Protein AF-A0A850BX54-F1 (afdb_monomer_lite)

Sequence (72 aa):
TPRDPSPAASPEILPTAAPEPTSLASAEPSASATARPQVPSKPAGKAPQGGDCNPPYTIDAKGIRRLKPQCL

Secondary structure (DSSP, 8-state):
-PPP---------PPPPPPP-----------------------------S-S-SSSEEE-TTS-EEE-GGG-

Radius of gyration: 33.43 Å; chains: 1; bounding box: 24×60×98 Å

Structure (mmCIF, N/CA/C/O backbone):
data_AF-A0A850BX54-F1
#
_entry.id   AF-A0A850BX54-F1
#
loop_
_atom_site.group_PDB
_atom_site.id
_atom_site.type_symbol
_atom_site.label_atom_id
_atom_site.label_alt_id
_atom_site.label_comp_id
_atom_site.label_asym_id
_atom_site.label_entity_id
_atom_site.label_seq_id
_atom_site.pdbx_PDB_ins_code
_atom_site.Cartn_x
_atom_site.Cartn_y
_atom_site.Cartn_z
_atom_site.occupancy
_atom_site.B_iso_or_equiv
_atom_site.auth_seq_id
_atom_site.auth_comp_id
_atom_site.auth_asym_id
_atom_site.auth_atom_id
_atom_site.pdbx_PDB_model_num
ATOM 1 N N . THR A 1 1 ? 17.990 -30.415 78.556 1.00 56.78 1 THR A N 1
ATOM 2 C CA . THR A 1 1 ? 16.669 -30.766 77.985 1.00 56.78 1 THR A CA 1
ATOM 3 C C . THR A 1 1 ? 16.303 -29.738 76.924 1.00 56.78 1 THR A C 1
ATOM 5 O O . THR A 1 1 ? 16.818 -28.630 77.004 1.00 56.78 1 THR A O 1
ATOM 8 N N . PRO A 1 2 ? 15.596 -30.149 75.860 1.00 65.06 2 PRO A N 1
ATOM 9 C CA . PRO A 1 2 ? 15.778 -29.637 74.498 1.00 65.06 2 PRO A CA 1
ATOM 10 C C . PRO A 1 2 ? 15.193 -28.249 74.200 1.00 65.06 2 PRO A C 1
ATOM 12 O O . PRO A 1 2 ? 14.283 -27.773 74.867 1.00 65.06 2 PRO A O 1
ATOM 15 N N . ARG A 1 3 ? 15.795 -27.660 73.156 1.00 63.72 3 ARG A N 1
ATOM 16 C CA . ARG A 1 3 ? 15.578 -26.350 72.529 1.00 63.72 3 ARG A CA 1
ATOM 17 C C . ARG A 1 3 ? 14.124 -26.104 72.125 1.00 63.72 3 ARG A C 1
ATOM 19 O O . ARG A 1 3 ? 13.499 -26.949 71.493 1.00 63.72 3 ARG A O 1
ATOM 26 N N . ASP A 1 4 ? 13.689 -24.887 72.416 1.00 66.19 4 ASP A N 1
ATOM 27 C CA . ASP A 1 4 ? 12.517 -24.214 71.868 1.00 66.19 4 ASP A CA 1
ATOM 28 C C . ASP A 1 4 ? 12.604 -24.134 70.323 1.00 66.19 4 ASP A C 1
ATOM 30 O O . ASP A 1 4 ? 13.669 -23.772 69.795 1.00 66.19 4 ASP A O 1
ATOM 34 N N . PRO A 1 5 ? 11.559 -24.519 69.565 1.00 70.94 5 PRO A N 1
ATOM 35 C CA . PRO A 1 5 ? 11.554 -24.362 68.121 1.00 70.94 5 PRO A CA 1
ATOM 36 C C . PRO A 1 5 ? 11.308 -22.893 67.759 1.00 70.94 5 PRO A C 1
ATOM 38 O O . PRO A 1 5 ? 10.200 -22.376 67.853 1.00 70.94 5 PRO A O 1
ATOM 41 N N . SER A 1 6 ? 12.372 -22.249 67.284 1.00 72.25 6 SER A N 1
ATOM 42 C CA . SER A 1 6 ? 12.335 -20.954 66.606 1.00 72.25 6 SER A CA 1
ATOM 43 C C . SER A 1 6 ? 11.236 -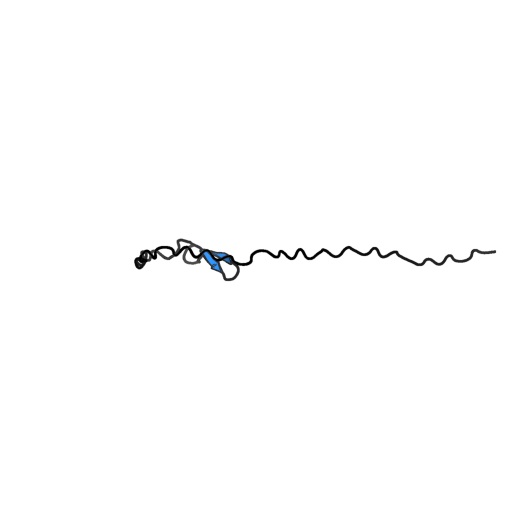20.938 65.529 1.00 72.25 6 SER A C 1
ATOM 45 O O . SER A 1 6 ? 11.259 -21.796 64.638 1.00 72.25 6 SER A O 1
ATOM 47 N N . PRO A 1 7 ? 10.274 -19.996 65.572 1.00 68.25 7 PRO A N 1
ATOM 48 C CA . PRO A 1 7 ? 9.285 -19.875 64.516 1.00 68.25 7 PRO A CA 1
ATOM 49 C C . PRO A 1 7 ? 9.954 -19.306 63.261 1.00 68.25 7 PRO A C 1
ATOM 51 O O . PRO A 1 7 ? 10.328 -18.137 63.199 1.00 68.25 7 PRO A O 1
ATOM 54 N N . ALA A 1 8 ? 10.097 -20.148 62.240 1.00 64.88 8 ALA A N 1
ATOM 55 C CA . ALA A 1 8 ? 10.407 -19.707 60.890 1.00 64.88 8 ALA A CA 1
ATOM 56 C C . ALA A 1 8 ? 9.152 -19.069 60.282 1.00 64.88 8 ALA A C 1
ATOM 58 O O . ALA A 1 8 ? 8.274 -19.773 59.789 1.00 64.88 8 ALA A O 1
ATOM 59 N N . ALA A 1 9 ? 9.052 -17.742 60.326 1.00 63.22 9 ALA A N 1
ATOM 60 C CA . ALA A 1 9 ? 8.055 -17.019 59.545 1.00 63.22 9 ALA A CA 1
ATOM 61 C C . ALA A 1 9 ? 8.473 -15.566 59.303 1.00 63.22 9 ALA A C 1
ATOM 63 O O . ALA A 1 9 ? 8.336 -14.720 60.183 1.00 63.22 9 ALA A O 1
ATOM 64 N N . SER A 1 10 ? 8.935 -15.277 58.085 1.00 66.25 10 SER A N 1
ATOM 65 C CA . SER A 1 10 ? 8.292 -14.304 57.180 1.00 66.25 10 SER A CA 1
ATOM 66 C C . SER A 1 10 ? 9.205 -14.034 55.979 1.00 66.25 10 SER A C 1
ATOM 68 O O . SER A 1 10 ? 10.284 -13.476 56.165 1.00 66.25 10 SER A O 1
ATOM 70 N N . PRO A 1 11 ? 8.822 -14.411 54.746 1.00 70.12 11 PRO A N 1
ATOM 71 C CA . PRO A 1 11 ? 9.482 -13.879 53.565 1.00 70.12 11 PRO A CA 1
ATOM 72 C C . PRO A 1 11 ? 9.059 -12.416 53.379 1.00 70.12 11 PRO A C 1
ATOM 74 O O . PRO A 1 11 ? 7.878 -12.122 53.198 1.00 70.12 11 PRO A O 1
ATOM 77 N N . GLU A 1 12 ? 10.025 -11.500 53.426 1.00 66.62 12 GLU A N 1
ATOM 78 C CA . GLU A 1 12 ? 9.828 -10.127 52.966 1.00 66.62 12 GLU A CA 1
ATOM 79 C C . GLU A 1 12 ? 9.549 -10.145 51.461 1.00 66.62 12 GLU A C 1
ATOM 81 O O . GLU A 1 12 ? 10.412 -10.459 50.640 1.00 66.62 12 GLU A O 1
ATOM 86 N N . ILE A 1 13 ? 8.310 -9.835 51.096 1.00 70.25 13 ILE A N 1
ATOM 87 C CA . ILE A 1 13 ? 7.917 -9.605 49.712 1.00 70.25 13 ILE A CA 1
ATOM 88 C C . ILE A 1 13 ? 8.281 -8.153 49.399 1.00 70.25 13 ILE A C 1
ATOM 90 O O . ILE A 1 13 ? 7.617 -7.225 49.857 1.00 70.25 13 ILE A O 1
ATOM 94 N N . LEU A 1 14 ? 9.360 -7.951 48.643 1.00 70.12 14 LEU A N 1
ATOM 95 C CA . LEU A 1 14 ? 9.708 -6.642 48.094 1.00 70.12 14 LEU A CA 1
ATOM 96 C C . LEU A 1 14 ? 8.613 -6.198 47.106 1.00 70.12 14 LEU A C 1
ATOM 98 O O . LEU A 1 14 ? 8.259 -6.977 46.213 1.00 70.12 14 LEU A O 1
ATOM 102 N N . PRO A 1 15 ? 8.087 -4.964 47.199 1.00 66.31 15 PRO A N 1
ATOM 103 C CA . PRO A 1 15 ? 7.200 -4.440 46.174 1.00 66.31 15 PRO A CA 1
ATOM 104 C C . PRO A 1 15 ? 7.998 -4.225 44.884 1.00 66.31 15 PRO A C 1
ATOM 106 O O . PRO A 1 15 ? 8.946 -3.442 44.835 1.00 66.31 15 PRO A O 1
ATOM 109 N N . THR A 1 16 ? 7.615 -4.943 43.827 1.00 68.50 16 THR A N 1
ATOM 110 C CA . THR A 1 16 ? 8.093 -4.670 42.472 1.00 68.50 16 THR A CA 1
ATOM 111 C C . THR A 1 16 ? 7.499 -3.329 42.041 1.00 68.50 16 THR A C 1
ATOM 113 O O . THR A 1 16 ? 6.283 -3.131 42.081 1.00 68.50 16 THR A O 1
ATOM 116 N N . ALA A 1 17 ? 8.364 -2.370 41.726 1.00 62.59 17 ALA A N 1
ATOM 117 C CA . ALA A 1 17 ? 7.959 -1.049 41.278 1.00 62.59 17 ALA A CA 1
ATOM 118 C C . ALA A 1 17 ? 7.127 -1.178 39.993 1.00 62.59 17 ALA A C 1
ATOM 120 O O . ALA A 1 17 ? 7.585 -1.727 38.991 1.00 62.59 17 ALA A O 1
ATOM 121 N N . ALA A 1 18 ? 5.888 -0.691 40.041 1.00 69.50 18 ALA A N 1
ATOM 122 C CA . ALA A 1 18 ? 5.041 -0.552 38.868 1.00 69.50 18 ALA A CA 1
ATOM 123 C C . ALA A 1 18 ? 5.698 0.426 37.873 1.00 69.50 18 ALA A C 1
ATOM 125 O O . ALA A 1 18 ? 6.167 1.482 38.304 1.00 69.50 18 ALA A O 1
ATOM 126 N N . PRO A 1 19 ? 5.740 0.125 36.562 1.00 68.00 19 PRO A N 1
ATOM 127 C CA . PRO A 1 19 ? 6.196 1.095 35.579 1.00 68.00 19 PRO A CA 1
ATOM 128 C C . PRO A 1 19 ? 5.190 2.250 35.493 1.00 68.00 19 PRO A C 1
ATOM 130 O O . PRO A 1 19 ? 3.985 2.043 35.339 1.00 68.00 19 PRO A O 1
ATOM 133 N N . GLU A 1 20 ? 5.700 3.471 35.612 1.00 66.69 20 GLU A N 1
ATOM 134 C CA . GLU A 1 20 ? 4.938 4.706 35.456 1.00 66.69 20 GLU A CA 1
ATOM 135 C C . GLU A 1 20 ? 4.348 4.802 34.035 1.00 66.69 20 GLU A C 1
ATOM 137 O O . GLU A 1 20 ? 5.059 4.551 33.056 1.00 66.69 20 GLU A O 1
ATOM 142 N N . PRO A 1 21 ? 3.069 5.189 33.864 1.00 66.12 21 PRO A N 1
ATOM 143 C CA . PRO A 1 21 ? 2.538 5.491 32.547 1.00 66.12 21 PRO A CA 1
ATOM 144 C C . PRO A 1 21 ? 3.121 6.830 32.090 1.00 66.12 21 PRO A C 1
ATOM 146 O O . PRO A 1 21 ? 2.670 7.900 32.499 1.00 66.12 21 PRO A O 1
ATOM 149 N N . THR A 1 22 ? 4.121 6.788 31.210 1.00 63.69 22 THR A N 1
ATOM 150 C CA . THR A 1 22 ? 4.544 7.964 30.444 1.00 63.69 22 THR A CA 1
ATOM 151 C C . THR A 1 22 ? 3.447 8.309 29.436 1.00 63.69 22 THR A C 1
ATOM 153 O O .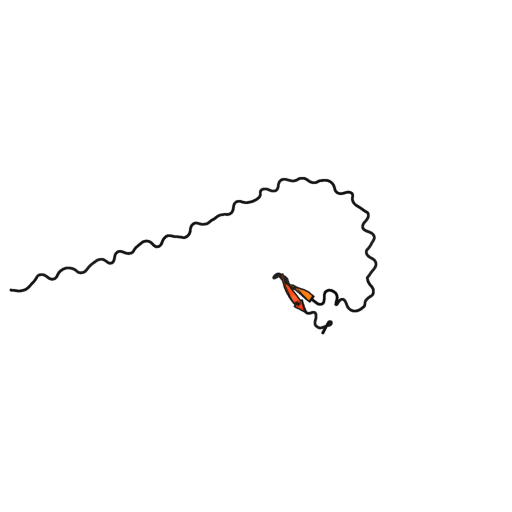 THR A 1 22 ? 3.517 7.970 28.254 1.00 63.69 22 THR A O 1
ATOM 156 N N . SER A 1 23 ? 2.391 8.963 29.917 1.00 66.38 23 SER A N 1
ATOM 157 C CA . SER A 1 23 ? 1.381 9.594 29.074 1.00 66.38 23 SER A CA 1
ATOM 158 C C . SER A 1 23 ? 2.020 10.795 28.388 1.00 66.38 23 SER A C 1
ATOM 160 O O . SER A 1 23 ? 2.097 11.891 28.940 1.00 66.38 23 SER A O 1
ATOM 162 N N . LEU A 1 24 ? 2.499 10.556 27.168 1.00 58.34 24 LEU A N 1
ATOM 163 C CA . LEU A 1 24 ? 2.827 11.569 26.173 1.00 58.34 24 LEU A CA 1
ATOM 164 C C . LEU A 1 24 ? 1.572 12.404 25.876 1.00 58.34 24 LEU A C 1
ATOM 166 O O . LEU A 1 24 ? 0.830 12.138 24.935 1.00 58.34 24 LEU A O 1
ATOM 170 N N . ALA A 1 25 ? 1.338 13.430 26.688 1.00 63.53 25 ALA A N 1
ATOM 171 C CA . ALA A 1 25 ? 0.556 14.580 26.277 1.00 63.53 25 ALA A CA 1
ATOM 172 C C . ALA A 1 25 ? 1.385 15.322 25.221 1.00 63.53 25 ALA A C 1
ATOM 174 O O . ALA A 1 25 ? 2.346 16.019 25.546 1.00 63.53 25 ALA A O 1
ATOM 175 N N . SER A 1 26 ? 1.073 15.122 23.942 1.00 61.00 26 SER A N 1
ATOM 176 C CA . SER A 1 26 ? 1.693 15.898 22.876 1.00 61.00 26 SER A CA 1
ATOM 177 C C . SER A 1 26 ? 0.696 16.216 21.773 1.00 61.00 26 SER A C 1
ATOM 179 O O . SER A 1 26 ? 0.103 15.323 21.173 1.00 61.00 26 SER A O 1
ATOM 181 N N . ALA A 1 27 ? 0.615 17.524 21.525 1.00 59.75 27 ALA A N 1
ATOM 182 C CA . ALA A 1 27 ? 0.017 18.228 20.400 1.00 59.75 27 ALA A CA 1
ATOM 183 C C . ALA A 1 27 ? -1.501 18.472 20.447 1.00 59.75 27 ALA A C 1
ATOM 185 O O . ALA A 1 27 ? -2.300 17.772 19.829 1.00 59.75 27 ALA A O 1
ATOM 186 N N . GLU A 1 28 ? -1.868 19.597 21.069 1.00 63.16 28 GLU A N 1
ATOM 187 C CA . GLU A 1 28 ? -2.971 20.409 20.554 1.00 63.16 28 GLU A CA 1
ATOM 188 C C . GLU A 1 28 ? -2.631 20.929 19.137 1.00 63.16 28 GLU A C 1
ATOM 190 O O . GLU A 1 28 ? -1.488 21.326 18.876 1.00 63.16 28 GLU A O 1
ATOM 195 N N . PRO A 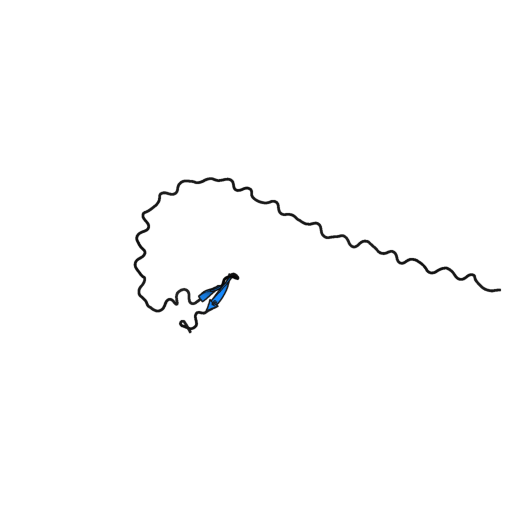1 29 ? -3.600 20.937 18.20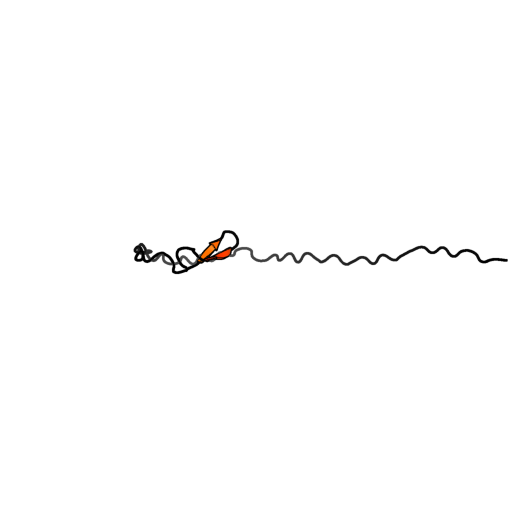5 1.00 62.38 29 PRO A N 1
ATOM 196 C CA . PRO A 1 29 ? -3.395 21.357 16.826 1.00 62.38 29 PRO A CA 1
ATOM 197 C C . PRO A 1 29 ? -3.488 22.884 16.713 1.00 62.38 29 PRO A C 1
ATOM 199 O O . PRO A 1 29 ? -4.578 23.448 16.655 1.00 62.38 29 PRO A O 1
ATOM 202 N N . SER A 1 30 ? -2.348 23.576 16.630 1.00 66.62 30 SER A N 1
ATOM 203 C CA . SER A 1 30 ? -2.354 24.998 16.268 1.00 66.62 30 SER A CA 1
ATOM 204 C C . SER A 1 30 ? -2.416 25.146 14.749 1.00 66.62 30 SER A C 1
ATOM 206 O O . SER A 1 30 ? -1.452 24.903 14.019 1.00 66.62 30 SER A O 1
ATOM 208 N N . ALA A 1 31 ? -3.607 25.498 14.276 1.00 65.31 31 ALA A N 1
ATOM 209 C CA . ALA A 1 31 ? -3.894 25.821 12.895 1.00 65.31 31 ALA A CA 1
ATOM 210 C C . ALA A 1 31 ? -3.052 27.017 12.418 1.00 65.31 31 ALA A C 1
ATOM 212 O O . ALA A 1 31 ? -3.176 28.135 12.909 1.00 65.31 31 ALA A O 1
ATOM 213 N N . SER A 1 32 ? -2.258 26.802 11.374 1.00 58.12 32 SER A N 1
ATOM 214 C CA . SER A 1 32 ? -1.901 27.851 10.420 1.00 58.12 32 SER A CA 1
ATOM 215 C C . SER A 1 32 ? -2.265 27.344 9.037 1.00 58.12 32 SER A C 1
ATOM 217 O O . SER A 1 32 ? -1.465 26.754 8.314 1.00 58.12 32 SER A O 1
ATOM 219 N N . ALA A 1 33 ? -3.539 27.530 8.699 1.00 63.91 33 ALA A N 1
ATOM 220 C CA . ALA A 1 33 ? -4.031 27.383 7.344 1.00 63.91 33 ALA A CA 1
ATOM 221 C C . ALA A 1 33 ? -3.495 28.552 6.508 1.00 63.91 33 ALA A C 1
ATOM 223 O O . ALA A 1 33 ? -4.184 29.540 6.266 1.00 63.91 33 ALA A O 1
ATOM 224 N N . THR A 1 34 ? -2.249 28.442 6.053 1.00 67.12 34 THR A N 1
ATOM 225 C CA . THR A 1 34 ? -1.792 29.225 4.908 1.00 67.12 34 THR A CA 1
ATOM 226 C C . THR A 1 34 ? -2.568 28.705 3.707 1.00 67.12 34 THR A C 1
ATOM 228 O O . THR A 1 34 ? -2.302 27.604 3.221 1.00 67.12 34 THR A O 1
ATOM 231 N N . ALA A 1 35 ? -3.577 29.462 3.275 1.00 64.81 35 ALA A N 1
ATOM 232 C CA . ALA A 1 35 ? -4.358 29.179 2.081 1.00 64.81 35 ALA A CA 1
ATOM 233 C C . ALA A 1 35 ? -3.404 28.985 0.895 1.00 64.81 35 ALA A C 1
ATOM 235 O O . ALA A 1 35 ? -2.827 29.931 0.359 1.00 64.81 35 ALA A O 1
ATOM 236 N N . ARG A 1 36 ? -3.184 27.724 0.527 1.00 69.50 36 ARG A N 1
ATOM 237 C CA . ARG A 1 36 ? -2.341 27.358 -0.602 1.00 69.50 36 ARG A CA 1
ATOM 238 C C . ARG A 1 36 ? -3.119 27.710 -1.876 1.00 69.50 36 ARG A C 1
ATOM 240 O O . ARG A 1 36 ? -4.280 27.305 -1.972 1.00 69.50 36 ARG A O 1
ATOM 247 N N . PRO A 1 37 ? -2.532 28.434 -2.845 1.00 66.88 37 PRO A N 1
ATOM 248 C CA . PRO A 1 37 ? -3.186 28.688 -4.121 1.00 66.88 37 PRO A CA 1
ATOM 249 C C . PRO A 1 37 ? -3.599 27.353 -4.738 1.00 66.88 37 PRO A C 1
ATOM 251 O O . PRO A 1 37 ? -2.752 26.486 -4.971 1.00 66.88 37 PRO A O 1
ATOM 254 N N . GLN A 1 38 ? -4.901 27.162 -4.950 1.00 65.38 38 GLN A N 1
ATOM 255 C CA . GLN A 1 38 ? -5.397 25.994 -5.661 1.00 65.38 38 GLN A CA 1
ATOM 256 C C . GLN A 1 38 ? -4.968 26.131 -7.117 1.00 65.38 38 GLN A C 1
ATOM 258 O O . GLN A 1 38 ? -5.619 26.798 -7.919 1.00 65.38 38 GLN A O 1
ATOM 263 N N . VAL A 1 39 ? -3.831 25.528 -7.455 1.00 67.12 39 VAL A N 1
ATOM 264 C CA . VAL A 1 39 ? -3.498 25.284 -8.852 1.00 67.12 39 VAL A CA 1
ATOM 265 C C . VAL A 1 39 ? -4.552 24.321 -9.402 1.00 67.12 39 VAL A C 1
ATOM 267 O O . VAL A 1 39 ? -4.821 23.299 -8.761 1.00 67.12 39 VAL A O 1
ATOM 270 N N . PRO A 1 40 ? -5.188 24.627 -10.547 1.00 67.75 40 PRO A N 1
ATOM 271 C CA . PRO A 1 40 ? -6.134 23.713 -11.160 1.00 67.75 40 PRO A CA 1
ATOM 272 C C . PRO A 1 40 ? -5.416 22.388 -11.406 1.00 67.75 40 PRO A C 1
ATOM 274 O O . PRO A 1 40 ? -4.468 22.300 -12.190 1.00 67.75 40 PRO A O 1
ATOM 277 N N . SER A 1 41 ? -5.846 21.364 -10.670 1.00 66.38 41 SER A N 1
ATOM 278 C CA . SER A 1 41 ? -5.350 20.007 -10.833 1.00 66.38 41 SER A CA 1
ATOM 279 C C . SER A 1 41 ? -5.855 19.532 -12.184 1.00 66.38 41 SER A C 1
ATOM 281 O O . SER A 1 41 ? -7.010 19.138 -12.331 1.00 66.38 41 SER A O 1
ATOM 283 N N . LYS A 1 42 ? -5.001 19.666 -13.201 1.00 71.06 42 LYS A N 1
ATOM 284 C CA . LYS A 1 42 ? -5.222 19.114 -14.536 1.00 71.06 42 LYS A CA 1
ATOM 285 C C . LYS A 1 42 ? -5.670 17.658 -14.347 1.00 71.06 42 LYS A C 1
ATOM 287 O O . LYS A 1 42 ? -4.984 16.953 -13.601 1.00 71.06 42 LYS A O 1
ATOM 292 N N . PRO A 1 43 ? -6.791 17.205 -14.943 1.00 62.66 43 PRO A N 1
ATOM 293 C CA . PRO A 1 43 ? -7.201 15.816 -14.810 1.00 62.66 43 PRO A CA 1
ATOM 294 C C . PRO A 1 43 ? -6.022 14.972 -15.271 1.00 62.66 43 PRO A C 1
ATOM 296 O O . PRO A 1 43 ? -5.571 15.106 -16.411 1.00 62.66 43 PRO A O 1
ATOM 299 N N . ALA A 1 44 ? -5.452 14.208 -14.338 1.00 66.31 44 ALA A N 1
ATOM 300 C CA . ALA A 1 44 ? -4.340 13.327 -14.619 1.00 66.31 44 ALA A CA 1
ATOM 301 C C . ALA A 1 44 ? -4.815 12.399 -15.735 1.00 66.31 44 ALA A C 1
ATOM 303 O O . ALA A 1 44 ? -5.707 11.573 -15.533 1.00 66.31 44 ALA A O 1
ATOM 304 N N . GLY A 1 45 ? -4.298 12.624 -16.945 1.00 59.72 45 GLY A N 1
ATOM 305 C CA . GLY A 1 45 ? -4.580 11.760 -18.077 1.00 59.72 45 GLY A CA 1
ATOM 306 C C . GLY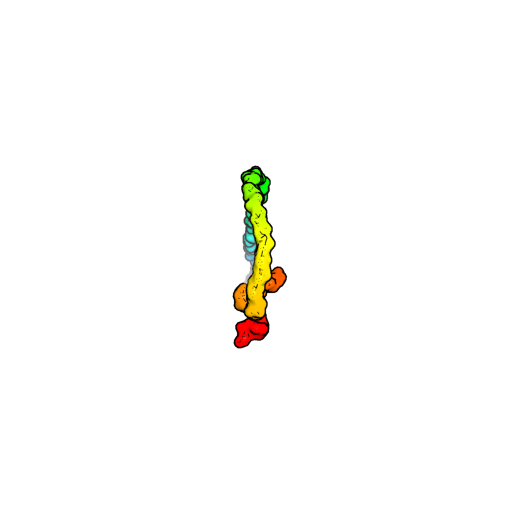 A 1 45 ? -4.274 10.335 -17.646 1.00 59.72 45 GLY A C 1
ATOM 307 O O . GLY A 1 45 ? -3.236 10.100 -17.026 1.00 59.72 45 GLY A O 1
ATOM 308 N N . LYS A 1 46 ? -5.205 9.411 -17.916 1.00 60.28 46 LYS A N 1
ATOM 309 C CA . LYS A 1 46 ? -4.998 7.975 -17.716 1.00 60.28 46 LYS A CA 1
ATOM 310 C C . LYS A 1 46 ? -3.609 7.625 -18.241 1.00 60.28 46 LYS A C 1
ATOM 312 O O . LYS A 1 46 ? -3.364 7.745 -19.441 1.00 60.28 46 LYS A O 1
ATOM 317 N N . ALA A 1 47 ? -2.714 7.231 -17.338 1.00 62.72 47 ALA A N 1
ATOM 318 C CA . ALA A 1 47 ? -1.445 6.653 -17.731 1.00 62.72 47 ALA A CA 1
ATOM 319 C C . ALA A 1 47 ? -1.726 5.458 -18.666 1.00 62.72 47 ALA A C 1
ATOM 321 O O . ALA A 1 47 ? -2.764 4.797 -18.522 1.00 62.72 47 ALA A O 1
ATOM 322 N N . PRO A 1 48 ? -0.863 5.205 -19.663 1.00 54.81 48 PRO A N 1
ATOM 323 C CA . PRO A 1 48 ? -1.023 4.065 -20.554 1.00 54.81 48 PRO A CA 1
ATOM 324 C C . PRO A 1 48 ? -1.101 2.774 -19.731 1.00 54.81 48 PRO A C 1
ATOM 326 O O . PRO A 1 48 ? -0.293 2.562 -18.832 1.00 54.81 48 PRO A O 1
ATOM 329 N N . GLN A 1 49 ? -2.086 1.929 -20.048 1.00 58.94 49 GLN A N 1
ATOM 330 C CA . GLN A 1 49 ? -2.418 0.670 -19.365 1.00 58.94 49 GLN A CA 1
ATOM 331 C C . GLN A 1 49 ? -1.377 -0.437 -19.638 1.00 58.94 49 GLN A C 1
ATOM 333 O O . GLN A 1 49 ? -1.724 -1.557 -20.001 1.00 58.94 49 GLN A O 1
ATOM 338 N N . GLY A 1 50 ? -0.083 -0.134 -19.514 1.00 56.44 50 GLY A N 1
ATOM 339 C CA . GLY A 1 50 ? 0.908 -1.167 -19.234 1.00 56.44 50 GLY A CA 1
ATOM 340 C C . GLY A 1 50 ? 0.651 -1.591 -17.798 1.00 56.44 50 GLY A C 1
ATOM 341 O O . GLY A 1 50 ? 0.721 -0.727 -16.929 1.00 56.44 50 GLY A O 1
ATOM 342 N N . GLY A 1 51 ? 0.237 -2.847 -17.587 1.00 65.12 51 GLY A N 1
ATOM 343 C CA . GLY A 1 51 ? -0.359 -3.328 -16.334 1.00 65.12 51 GLY A CA 1
ATOM 344 C C . GLY A 1 51 ? 0.244 -2.656 -15.105 1.00 65.12 51 GLY A C 1
ATOM 345 O O . GLY A 1 51 ? 1.465 -2.643 -14.987 1.00 65.12 51 GLY A O 1
ATOM 346 N N . ASP A 1 52 ? -0.615 -2.050 -14.271 1.00 72.06 52 ASP A N 1
ATOM 347 C CA . ASP A 1 52 ? -0.338 -1.183 -13.109 1.00 72.06 52 ASP A CA 1
ATOM 348 C C . ASP A 1 52 ? 0.621 -1.803 -12.065 1.00 72.06 52 ASP A C 1
ATOM 350 O O . ASP A 1 52 ? 0.281 -2.035 -10.900 1.00 72.06 52 ASP A O 1
ATOM 354 N N . CYS A 1 53 ? 1.850 -2.073 -12.481 1.00 82.44 53 CYS A N 1
ATOM 355 C CA . CYS A 1 53 ? 2.918 -2.727 -11.742 1.00 82.44 53 CYS A CA 1
ATOM 356 C C . CYS A 1 53 ? 3.986 -1.732 -11.307 1.00 82.44 53 CYS A C 1
ATOM 358 O O . CYS A 1 53 ? 5.023 -2.131 -10.789 1.00 82.44 53 CYS A O 1
ATOM 360 N N . ASN A 1 54 ? 3.737 -0.431 -11.470 1.00 86.31 54 ASN A N 1
ATOM 361 C CA . ASN A 1 54 ? 4.541 0.607 -10.852 1.00 86.31 54 ASN A CA 1
ATOM 362 C C . ASN A 1 54 ? 3.661 1.491 -9.950 1.00 86.31 54 ASN A C 1
ATOM 364 O O . ASN A 1 54 ? 2.934 2.341 -10.464 1.00 86.31 54 ASN A O 1
ATOM 36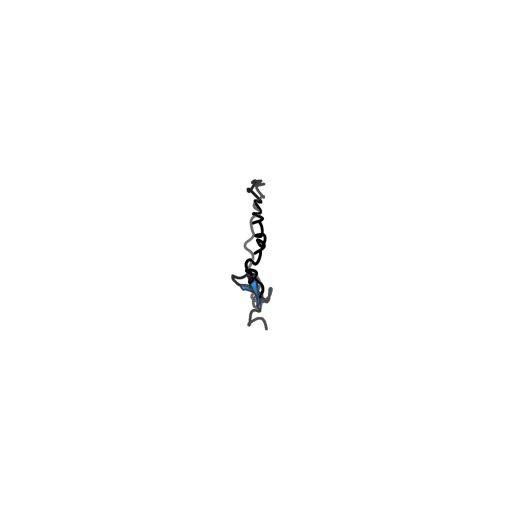8 N N . PRO A 1 55 ? 3.694 1.292 -8.619 1.00 84.38 55 PRO A N 1
ATOM 369 C CA . PRO A 1 55 ? 4.543 0.342 -7.887 1.00 84.38 55 PRO A CA 1
ATOM 370 C C . PRO A 1 55 ? 4.073 -1.130 -8.013 1.00 84.38 55 PRO A C 1
ATOM 372 O O . PRO A 1 55 ? 2.863 -1.378 -8.124 1.00 84.38 55 PRO A O 1
ATOM 375 N N . PRO A 1 56 ? 4.989 -2.124 -7.927 1.00 89.88 56 PRO A N 1
ATOM 376 C CA . PRO A 1 56 ? 4.662 -3.554 -8.077 1.00 89.88 56 PRO A CA 1
ATOM 377 C C . PRO A 1 56 ? 4.027 -4.155 -6.816 1.00 89.88 56 PRO A C 1
ATOM 379 O O . PRO A 1 56 ? 3.761 -5.353 -6.741 1.00 89.88 56 PRO A O 1
ATOM 382 N N . TYR A 1 57 ? 3.780 -3.322 -5.804 1.00 91.56 57 TYR A N 1
ATOM 383 C CA . TYR A 1 57 ? 3.198 -3.705 -4.529 1.00 91.56 57 TYR A CA 1
ATOM 384 C C . TYR A 1 57 ? 1.986 -2.835 -4.174 1.00 91.56 57 TYR A C 1
ATOM 386 O O . TYR A 1 57 ? 1.850 -1.700 -4.630 1.00 91.56 57 TYR A O 1
ATOM 394 N N . THR A 1 58 ? 1.108 -3.377 -3.336 1.00 92.31 58 THR A N 1
ATOM 395 C CA . THR A 1 58 ? 0.016 -2.675 -2.647 1.00 92.31 58 THR A CA 1
ATOM 396 C C . THR A 1 58 ? 0.291 -2.629 -1.149 1.00 92.31 58 THR A C 1
ATOM 398 O O . THR A 1 58 ? 1.034 -3.463 -0.635 1.00 92.31 58 THR A O 1
ATOM 401 N N . ILE A 1 59 ? -0.325 -1.691 -0.436 1.00 93.44 59 ILE A N 1
ATOM 402 C CA . ILE A 1 59 ? -0.261 -1.606 1.028 1.00 93.44 59 ILE A CA 1
ATOM 403 C C . ILE A 1 59 ? -1.607 -2.087 1.579 1.00 93.44 59 ILE A C 1
ATOM 405 O O . ILE A 1 59 ? -2.645 -1.588 1.148 1.00 93.44 59 ILE A O 1
ATOM 409 N N . ASP A 1 60 ? -1.606 -3.078 2.473 1.00 91.19 60 ASP A N 1
ATOM 410 C CA . ASP A 1 60 ? -2.841 -3.569 3.099 1.00 91.19 60 ASP A CA 1
ATOM 411 C C . ASP A 1 60 ? -3.319 -2.661 4.250 1.00 91.19 60 ASP A C 1
ATOM 413 O O . ASP A 1 60 ? -2.644 -1.710 4.641 1.00 91.19 60 ASP A O 1
ATOM 417 N N . ALA A 1 61 ? -4.491 -2.956 4.822 1.00 94.00 61 ALA A N 1
ATOM 418 C CA . ALA A 1 61 ? -5.057 -2.181 5.934 1.00 94.00 61 ALA A CA 1
ATOM 419 C C . ALA A 1 61 ? -4.172 -2.163 7.200 1.00 94.00 61 ALA A C 1
ATOM 421 O O . ALA A 1 61 ? -4.407 -1.359 8.099 1.00 94.00 61 ALA A O 1
ATOM 422 N N . LYS A 1 62 ? -3.160 -3.037 7.282 1.00 95.81 62 LYS A N 1
ATOM 423 C CA . LYS A 1 62 ? -2.171 -3.087 8.368 1.00 95.81 62 LYS A CA 1
ATOM 424 C C . LYS A 1 62 ? -0.879 -2.339 8.010 1.00 95.81 62 LYS A C 1
ATOM 426 O O . LYS A 1 62 ? 0.050 -2.334 8.811 1.00 95.81 62 LYS A O 1
ATOM 431 N N . GLY A 1 63 ? -0.790 -1.734 6.823 1.00 94.19 63 GLY A N 1
ATOM 432 C CA . GLY A 1 63 ? 0.407 -1.041 6.348 1.00 94.19 63 GLY A CA 1
ATOM 433 C C . GLY A 1 63 ? 1.465 -1.956 5.718 1.00 94.19 63 GLY A C 1
ATOM 434 O O . GLY A 1 63 ? 2.575 -1.499 5.444 1.00 94.19 63 GLY A O 1
ATOM 435 N N . ILE A 1 64 ? 1.164 -3.235 5.470 1.00 95.56 64 ILE A N 1
ATOM 436 C CA . ILE A 1 64 ? 2.142 -4.203 4.955 1.00 95.56 64 ILE A CA 1
ATOM 437 C C . ILE A 1 64 ? 2.176 -4.154 3.426 1.00 95.56 64 ILE A C 1
ATOM 439 O O . ILE A 1 64 ? 1.139 -4.206 2.761 1.00 95.56 64 ILE A O 1
ATOM 443 N N . ARG A 1 65 ? 3.387 -4.103 2.858 1.00 94.81 65 ARG A N 1
ATOM 444 C CA . ARG A 1 65 ? 3.607 -4.164 1.407 1.00 94.81 65 ARG A CA 1
ATOM 445 C C . ARG A 1 65 ? 3.433 -5.595 0.900 1.00 94.81 65 ARG A C 1
ATOM 447 O O . ARG A 1 65 ? 4.145 -6.495 1.334 1.00 94.81 65 ARG A O 1
ATOM 454 N N . ARG A 1 66 ? 2.517 -5.791 -0.046 1.00 93.06 66 ARG A N 1
ATOM 455 C CA . ARG A 1 66 ? 2.247 -7.073 -0.712 1.00 93.06 66 ARG A CA 1
ATOM 456 C C . ARG A 1 66 ? 2.471 -6.940 -2.207 1.00 93.06 66 ARG A C 1
ATOM 458 O O . ARG A 1 66 ? 1.976 -5.989 -2.804 1.00 93.06 66 ARG A O 1
ATOM 465 N N . LEU A 1 67 ? 3.200 -7.878 -2.802 1.00 92.25 67 LEU A N 1
ATOM 466 C CA . LEU A 1 67 ? 3.436 -7.878 -4.242 1.00 92.25 67 LEU A CA 1
ATOM 467 C C . LEU A 1 67 ? 2.150 -8.251 -4.988 1.00 92.25 67 LEU A C 1
ATOM 469 O O . LEU A 1 67 ? 1.416 -9.149 -4.573 1.00 92.25 67 LEU A O 1
ATOM 473 N N . LYS A 1 68 ? 1.880 -7.546 -6.082 1.00 88.62 68 LYS A N 1
ATOM 474 C CA . LYS A 1 68 ? 0.766 -7.833 -6.985 1.00 88.62 68 LYS A CA 1
ATOM 475 C C . LYS A 1 68 ? 1.105 -9.093 -7.806 1.00 88.62 68 LYS A C 1
ATOM 477 O O . LYS A 1 68 ? 2.125 -9.068 -8.491 1.00 88.62 68 LYS A O 1
ATOM 482 N N . PRO A 1 69 ? 0.300 -10.174 -7.780 1.00 86.38 69 PRO A N 1
ATOM 483 C CA . PRO A 1 69 ? 0.595 -11.402 -8.530 1.00 86.38 69 PRO A CA 1
ATOM 484 C C . PRO A 1 69 ? 0.715 -11.190 -10.042 1.00 86.38 69 PRO A C 1
ATOM 486 O O . PRO A 1 69 ? 1.488 -11.872 -10.695 1.00 86.38 69 PRO A O 1
ATOM 489 N N . GLN A 1 70 ? -0.009 -10.210 -10.587 1.00 83.62 70 GLN A N 1
ATOM 490 C CA . GLN A 1 70 ? 0.061 -9.811 -11.994 1.00 83.62 70 GLN A CA 1
ATOM 491 C C . GLN A 1 70 ? 1.378 -9.115 -12.392 1.00 83.62 70 GLN A C 1
ATOM 493 O O . GLN A 1 70 ? 1.520 -8.705 -13.538 1.00 83.62 70 GLN A O 1
ATOM 498 N N . CYS A 1 71 ? 2.296 -8.929 -11.438 1.00 82.38 71 CYS A N 1
ATOM 499 C CA . CYS A 1 71 ? 3.583 -8.256 -11.612 1.00 82.38 71 CYS A CA 1
ATOM 500 C C . CYS A 1 71 ? 4.788 -9.180 -11.353 1.00 82.38 71 CYS A C 1
ATOM 502 O O . CYS A 1 71 ? 5.907 -8.675 -11.242 1.00 82.38 71 CYS A O 1
ATOM 504 N N . LEU A 1 72 ? 4.550 -10.490 -11.202 1.00 74.62 72 LEU A N 1
ATOM 505 C CA . LEU A 1 72 ? 5.561 -11.556 -11.208 1.00 74.62 72 LEU A CA 1
ATOM 506 C C . LEU A 1 72 ? 5.724 -12.098 -12.630 1.00 74.62 72 LEU A C 1
ATOM 508 O O . LEU A 1 72 ? 6.884 -12.364 -13.007 1.00 74.62 72 LEU A O 1
#

Foldseek 3Di:
DDDDDDDDDDDPDDDDDDDDPPPPPDDDDDDDCPPDPPDPPDPPPPDPPPPPVVVQWDQDPVRDTDGDPVND

pLDDT: mean 71.76, std 11.81, range [54.81, 95.81]